Protein AF-A0A0F5JCV0-F1 (afdb_monomer)

pLDDT: mean 75.48, std 16.06, range [37.34, 96.38]

Radius of gyration: 26.77 Å; Cα contacts (8 Å, |Δi|>4): 75; chains: 1; bounding box: 51×72×55 Å

Sequence (148 aa):
MKELRLDRETLLQYIYDYGIDRTSKILQIKLEDIEAIINPSPETYSEHKFNYPALETSAVVAKVIANNYERLRAKYVGNTTYLELSQTDEDIFHNTLLKVISEGIEDSILDHIEYRIKMLRYQTKMDHKQLKKLFTNAIPTETCQTEE

Nearest PDB structures (foldseek):
  7nsj-assembly1_Ak  TM=2.244E-01  e=1.989E+00  Sus scrofa

Solvent-accessible surface area (backbone atoms only — not comparable to full-atom values): 9127 Å² total; per-residue (Å²): 133,86,82,78,83,71,53,71,68,60,53,50,51,42,33,72,76,56,33,65,76,49,34,26,65,75,70,71,45,58,67,69,64,52,45,48,68,77,57,55,54,83,86,64,57,71,71,81,80,73,76,67,77,80,66,84,62,38,64,65,47,50,48,56,47,64,80,38,40,70,64,51,44,69,72,57,44,54,101,52,64,48,78,90,72,83,50,40,32,57,55,56,49,52,56,48,53,55,48,52,37,73,64,54,57,73,75,61,51,68,58,53,53,52,52,50,54,52,51,51,55,51,49,55,55,50,54,50,55,50,51,52,52,51,58,67,66,66,56,68,80,78,81,77,82,87,89,132

Structure (mmCIF, N/CA/C/O backbone):
data_AF-A0A0F5JCV0-F1
#
_entry.id   AF-A0A0F5JCV0-F1
#
loop_
_atom_site.group_PDB
_atom_site.id
_atom_site.type_symbol
_atom_site.label_atom_id
_atom_site.label_alt_id
_atom_site.label_comp_id
_atom_site.label_asym_id
_atom_site.label_entity_id
_atom_site.label_seq_id
_atom_site.pdbx_PDB_ins_code
_atom_site.Cartn_x
_atom_site.Cartn_y
_atom_site.Cartn_z
_atom_site.occupancy
_atom_site.B_iso_or_equiv
_atom_site.auth_seq_id
_atom_site.auth_comp_id
_atom_site.auth_asym_id
_atom_site.auth_atom_id
_atom_site.pdbx_PDB_model_num
ATOM 1 N N . MET A 1 1 ? 24.124 -44.072 -21.068 1.00 39.09 1 MET A N 1
ATOM 2 C CA . MET A 1 1 ? 24.356 -42.675 -21.495 1.00 39.09 1 MET A CA 1
ATOM 3 C C . MET A 1 1 ? 23.751 -41.777 -20.430 1.00 39.09 1 MET A C 1
ATOM 5 O O . MET A 1 1 ? 22.696 -42.131 -19.926 1.00 39.09 1 MET A O 1
ATOM 9 N N . LYS A 1 2 ? 24.446 -40.719 -19.994 1.00 42.06 2 LYS A N 1
ATOM 10 C CA . LYS A 1 2 ? 23.930 -39.800 -18.966 1.00 42.06 2 LYS A CA 1
ATOM 11 C C . LYS A 1 2 ? 22.840 -38.934 -19.595 1.00 42.06 2 LYS A C 1
ATOM 13 O O . LYS A 1 2 ? 23.125 -38.251 -20.571 1.00 42.06 2 LYS A O 1
ATOM 18 N N . GLU A 1 3 ? 21.633 -38.966 -19.042 1.00 51.69 3 GLU A N 1
ATOM 19 C CA . GLU A 1 3 ? 20.596 -37.979 -19.344 1.00 51.69 3 GLU A CA 1
ATOM 20 C C . GLU A 1 3 ? 21.133 -36.602 -18.935 1.00 51.69 3 GLU A C 1
ATOM 22 O O . GLU A 1 3 ? 21.327 -36.325 -17.748 1.00 51.69 3 GLU A O 1
ATOM 27 N N . LEU A 1 4 ? 21.454 -35.755 -19.915 1.00 56.19 4 LEU A N 1
ATOM 28 C CA . LEU A 1 4 ? 21.711 -34.346 -19.651 1.00 56.19 4 LEU A CA 1
ATOM 29 C C . LEU A 1 4 ? 20.369 -33.734 -19.247 1.00 56.19 4 LEU A C 1
ATOM 31 O O . LEU A 1 4 ? 19.544 -33.408 -20.096 1.00 56.19 4 LEU A O 1
ATOM 35 N N . ARG A 1 5 ? 20.134 -33.598 -17.940 1.00 57.19 5 ARG A N 1
ATOM 36 C CA . ARG A 1 5 ? 19.079 -32.719 -17.432 1.00 57.19 5 ARG A CA 1
ATOM 37 C C . ARG A 1 5 ? 19.512 -31.284 -17.717 1.00 57.19 5 ARG A C 1
ATOM 39 O O . ARG A 1 5 ? 20.202 -30.677 -16.903 1.00 57.19 5 ARG A O 1
ATOM 46 N N . LEU A 1 6 ? 19.201 -30.798 -18.917 1.00 66.12 6 LEU A N 1
ATOM 47 C CA . LEU A 1 6 ? 19.382 -29.396 -19.264 1.00 66.12 6 LEU A CA 1
ATOM 48 C C . LEU A 1 6 ? 18.397 -28.563 -18.446 1.00 66.12 6 LEU A C 1
ATOM 50 O O . LEU A 1 6 ? 17.233 -28.937 -18.306 1.00 66.12 6 LEU A O 1
ATOM 54 N N . ASP A 1 7 ? 18.869 -27.437 -17.926 1.00 74.75 7 ASP A N 1
ATOM 55 C CA . ASP A 1 7 ? 17.992 -26.478 -17.273 1.00 74.75 7 ASP A CA 1
ATOM 56 C C . ASP A 1 7 ? 17.047 -25.823 -18.296 1.00 74.75 7 ASP A C 1
ATOM 58 O O . ASP A 1 7 ? 17.398 -25.657 -19.472 1.00 74.75 7 ASP A O 1
ATOM 62 N N . ARG A 1 8 ? 15.842 -25.447 -17.851 1.00 76.44 8 ARG A N 1
ATOM 63 C CA . ARG A 1 8 ? 14.777 -24.910 -18.713 1.00 76.44 8 ARG A CA 1
ATOM 64 C C . ARG A 1 8 ? 15.246 -23.672 -19.472 1.00 76.44 8 ARG A C 1
ATOM 66 O O . ARG A 1 8 ? 14.974 -23.545 -20.663 1.00 76.44 8 ARG A O 1
ATOM 73 N N . GLU A 1 9 ? 15.969 -22.784 -18.798 1.00 81.12 9 GLU A N 1
ATOM 74 C CA . GLU A 1 9 ? 16.502 -21.556 -19.394 1.00 81.12 9 GLU A CA 1
ATOM 75 C C . GLU A 1 9 ? 17.507 -21.855 -20.507 1.00 81.12 9 GLU A C 1
ATOM 77 O O . GLU A 1 9 ? 17.452 -21.258 -21.581 1.00 81.12 9 GLU A O 1
ATOM 82 N N . THR A 1 10 ? 18.372 -22.848 -20.289 1.00 81.94 10 THR A N 1
ATOM 83 C CA . THR A 1 10 ? 19.360 -23.255 -21.292 1.00 81.94 10 THR A CA 1
ATOM 84 C C . THR A 1 10 ? 18.658 -23.815 -22.526 1.00 81.94 10 THR A C 1
ATOM 86 O O . THR A 1 10 ? 18.996 -23.443 -23.645 1.00 81.94 10 THR A O 1
ATOM 89 N N . LEU A 1 11 ? 17.643 -24.664 -22.346 1.00 82.75 11 LEU A N 1
ATOM 90 C CA . LEU A 1 11 ? 16.895 -25.231 -23.468 1.00 82.75 11 LEU A CA 1
ATOM 91 C C . LEU A 1 11 ? 16.186 -24.144 -24.292 1.00 82.75 11 LEU A C 1
ATOM 93 O O . LEU A 1 11 ? 16.246 -24.175 -25.521 1.00 82.75 11 LEU A O 1
ATOM 97 N N . LEU A 1 12 ? 15.564 -23.166 -23.627 1.00 83.44 12 LEU A N 1
ATOM 98 C CA . LEU A 1 12 ? 14.910 -22.034 -24.290 1.00 83.44 12 LEU A CA 1
ATOM 99 C C . LEU A 1 12 ? 15.897 -21.188 -25.100 1.00 83.44 12 LEU A C 1
ATOM 101 O O . LEU A 1 12 ? 15.570 -20.791 -26.217 1.00 83.44 12 LEU A O 1
ATOM 105 N N . GLN A 1 13 ? 17.112 -20.979 -24.589 1.00 83.81 13 GLN A N 1
ATOM 106 C CA . GLN A 1 13 ? 18.159 -20.264 -25.319 1.00 83.81 13 GLN A CA 1
ATOM 107 C C . GLN A 1 13 ? 18.544 -20.993 -26.615 1.00 83.81 13 GLN A C 1
ATOM 109 O O . GLN A 1 13 ? 18.581 -20.384 -27.681 1.00 83.81 13 GLN A O 1
ATOM 114 N N . TYR A 1 14 ? 18.737 -22.315 -26.566 1.00 84.94 14 TYR A N 1
ATOM 115 C CA . TYR A 1 14 ? 19.016 -23.097 -27.777 1.00 84.94 14 TYR A CA 1
ATOM 116 C C . TYR A 1 14 ? 17.855 -23.053 -28.780 1.00 84.94 14 TYR A C 1
ATOM 118 O O . TYR A 1 14 ? 18.087 -22.962 -29.984 1.00 84.94 14 TYR A O 1
ATOM 126 N N . ILE A 1 15 ? 16.604 -23.114 -28.313 1.00 84.94 15 ILE A N 1
ATOM 127 C CA . ILE A 1 15 ? 15.424 -22.981 -29.183 1.00 84.94 15 ILE A CA 1
ATOM 128 C C . ILE A 1 15 ? 15.414 -21.614 -29.871 1.00 84.94 15 ILE A C 1
ATOM 130 O O . ILE A 1 15 ? 15.145 -21.554 -31.069 1.00 84.94 15 ILE A O 1
ATOM 134 N N . TYR A 1 16 ? 15.743 -20.544 -29.147 1.00 85.69 16 TYR A N 1
ATOM 135 C CA . TYR A 1 16 ? 15.833 -19.199 -29.709 1.00 85.69 16 TYR A CA 1
ATOM 136 C C . TYR A 1 16 ? 16.937 -19.087 -30.772 1.00 85.69 16 TYR A C 1
ATOM 138 O 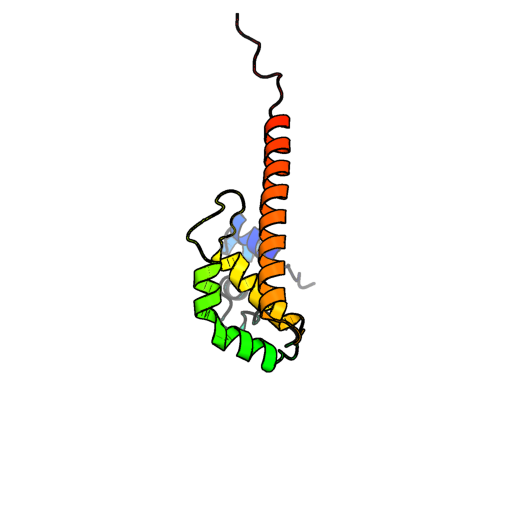O . TYR A 1 16 ? 16.694 -18.567 -31.859 1.00 85.69 16 TYR A O 1
ATOM 146 N N . ASP A 1 17 ? 18.124 -19.632 -30.494 1.00 88.31 17 ASP A N 1
ATOM 147 C CA . ASP A 1 17 ? 19.297 -19.486 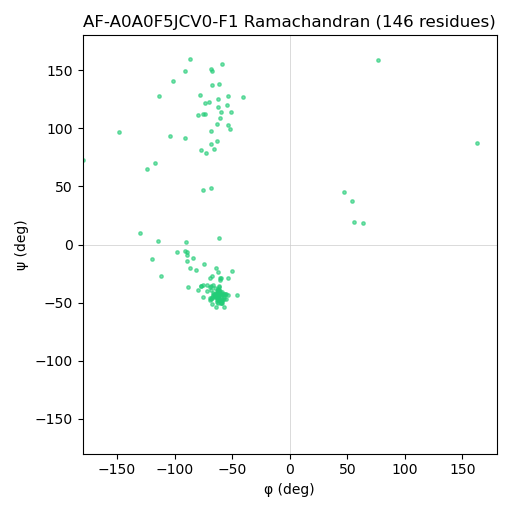-31.363 1.00 88.31 17 ASP A CA 1
ATOM 148 C C . ASP A 1 17 ? 19.254 -20.388 -32.610 1.00 88.31 17 ASP A C 1
ATOM 150 O O . ASP A 1 17 ? 19.725 -20.003 -33.683 1.00 88.31 17 ASP A O 1
ATOM 154 N N . TYR A 1 18 ? 18.703 -21.602 -32.492 1.00 86.56 18 TYR A N 1
ATOM 155 C CA . TYR A 1 18 ? 18.786 -22.628 -33.541 1.00 86.56 18 TYR A CA 1
ATOM 156 C C . TYR A 1 18 ? 17.430 -23.093 -34.084 1.00 86.56 18 TYR A C 1
ATOM 158 O O . TYR A 1 18 ? 17.391 -23.755 -35.127 1.00 86.56 18 TYR A O 1
ATOM 166 N N . GLY A 1 19 ? 16.325 -22.752 -33.421 1.00 84.56 19 GLY A N 1
ATOM 167 C CA . GLY A 1 19 ? 14.994 -23.272 -33.725 1.00 84.56 19 GLY A CA 1
ATOM 168 C C . GLY A 1 19 ? 14.773 -24.705 -33.223 1.00 84.56 19 GLY A C 1
ATOM 169 O O . GLY A 1 19 ? 15.712 -25.472 -32.998 1.00 84.56 19 GLY A O 1
ATOM 170 N N . ILE A 1 20 ? 13.502 -25.088 -33.071 1.00 83.38 20 ILE A N 1
ATOM 171 C CA . ILE A 1 20 ? 13.062 -26.355 -32.453 1.00 83.38 20 ILE A CA 1
ATOM 172 C C . ILE A 1 20 ? 13.690 -27.583 -33.138 1.00 83.38 20 ILE A C 1
ATOM 174 O O . ILE A 1 20 ? 14.266 -28.444 -32.470 1.00 83.38 20 ILE A O 1
ATOM 178 N N . ASP A 1 21 ? 13.665 -27.629 -34.473 1.00 83.56 21 ASP A N 1
ATOM 179 C CA . ASP A 1 21 ? 14.135 -28.783 -35.253 1.00 83.56 21 ASP A CA 1
ATOM 180 C C . ASP A 1 21 ? 15.638 -29.045 -35.112 1.00 83.56 21 ASP A C 1
ATOM 182 O O . ASP A 1 21 ? 16.091 -30.195 -35.110 1.00 83.56 21 ASP A O 1
ATOM 186 N N . ARG A 1 22 ? 16.444 -27.979 -35.030 1.00 83.56 22 ARG A N 1
ATOM 187 C CA . ARG A 1 22 ? 17.897 -28.109 -34.862 1.00 83.56 22 ARG A CA 1
ATOM 188 C C . ARG A 1 22 ? 18.245 -28.392 -33.413 1.00 83.56 22 ARG A C 1
ATOM 190 O O . ARG A 1 22 ? 19.100 -29.236 -33.169 1.00 83.56 22 ARG A O 1
ATOM 197 N N . THR A 1 23 ? 17.555 -27.764 -32.470 1.00 83.56 23 THR A N 1
ATOM 198 C CA . THR A 1 23 ? 17.757 -27.995 -31.038 1.00 83.56 23 THR A CA 1
ATOM 199 C C . THR A 1 23 ? 17.439 -29.435 -30.643 1.00 83.56 23 THR A C 1
ATOM 201 O O . THR A 1 23 ? 18.235 -30.052 -29.937 1.00 83.56 23 THR A O 1
ATOM 204 N N . SER A 1 24 ? 16.372 -30.024 -31.192 1.00 82.56 24 SER A N 1
ATOM 205 C CA . SER A 1 24 ? 16.058 -31.452 -31.031 1.00 82.56 24 SER A CA 1
ATOM 206 C C . SER A 1 24 ? 17.208 -32.357 -31.494 1.00 82.56 24 SER A C 1
ATOM 208 O O . SER A 1 24 ? 17.589 -33.290 -30.788 1.00 82.56 24 SER A O 1
ATOM 210 N N . LYS A 1 25 ? 17.835 -32.045 -32.637 1.00 84.06 25 LYS A N 1
ATOM 211 C CA . LYS A 1 25 ? 18.973 -32.813 -33.174 1.00 84.06 25 LYS A CA 1
ATOM 212 C C . LYS A 1 25 ? 20.263 -32.615 -32.376 1.00 84.06 25 LYS A C 1
ATOM 214 O O . LYS A 1 25 ? 20.997 -33.578 -32.176 1.00 84.06 25 LYS A O 1
ATOM 219 N N . ILE A 1 26 ? 20.543 -31.385 -31.940 1.00 84.56 26 ILE A N 1
ATOM 220 C CA . ILE A 1 26 ? 21.754 -31.027 -31.184 1.00 84.56 26 ILE A CA 1
ATOM 221 C C . ILE A 1 26 ? 21.720 -31.658 -29.791 1.00 84.56 26 ILE A C 1
ATOM 223 O O . ILE A 1 26 ? 22.698 -32.265 -29.362 1.00 84.56 26 ILE A O 1
ATOM 227 N N . LEU A 1 27 ? 20.587 -31.532 -29.099 1.00 81.38 27 LEU A N 1
ATOM 228 C CA . LEU A 1 27 ? 20.428 -31.994 -27.722 1.00 81.38 27 LEU A CA 1
ATOM 229 C C . LEU A 1 27 ? 19.910 -33.434 -27.626 1.00 81.38 27 LEU A C 1
ATOM 231 O O . LEU A 1 27 ? 19.858 -33.980 -26.528 1.00 81.38 27 LEU A O 1
ATOM 235 N N . GLN A 1 28 ? 19.559 -34.0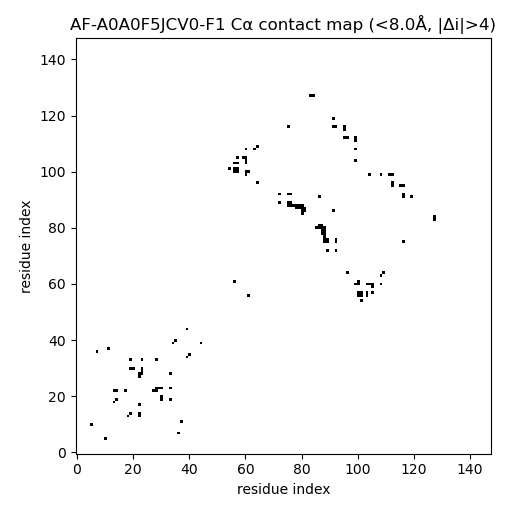55 -28.758 1.00 83.62 28 GLN A N 1
ATOM 236 C CA . GLN A 1 28 ? 18.961 -35.396 -28.835 1.00 83.62 28 GLN A CA 1
ATOM 237 C C . GLN A 1 28 ? 17.697 -35.530 -27.967 1.00 83.62 28 GLN A C 1
ATOM 239 O O . GLN A 1 28 ? 17.450 -36.568 -27.357 1.00 83.62 28 GLN A O 1
ATOM 244 N N . ILE A 1 29 ? 16.898 -34.461 -27.919 1.00 80.44 29 ILE A N 1
ATOM 245 C CA . ILE A 1 29 ? 15.625 -34.387 -27.190 1.00 80.44 29 ILE A CA 1
ATOM 246 C C . ILE A 1 29 ? 14.487 -34.550 -28.198 1.00 80.44 29 ILE A C 1
ATOM 248 O O . ILE A 1 29 ? 14.566 -34.023 -29.313 1.00 80.44 29 ILE A O 1
ATOM 252 N N . LYS A 1 30 ? 13.429 -35.280 -27.835 1.00 82.69 30 LYS A N 1
ATOM 253 C CA . LYS A 1 30 ? 12.262 -35.440 -28.708 1.00 82.69 30 LYS A CA 1
ATOM 254 C C . LYS A 1 30 ? 11.506 -34.126 -28.859 1.00 82.69 30 LYS A C 1
ATOM 256 O O . LYS A 1 30 ? 11.482 -33.300 -27.949 1.00 82.69 30 LYS A O 1
ATOM 261 N N . LEU A 1 31 ? 10.853 -33.952 -30.005 1.00 81.00 31 LEU A N 1
ATOM 262 C CA . LEU A 1 31 ? 10.065 -32.749 -30.264 1.00 81.00 31 LEU A CA 1
ATOM 263 C C . LEU A 1 31 ? 8.917 -32.597 -29.253 1.00 81.00 31 LEU A C 1
ATOM 265 O O . LEU A 1 31 ? 8.631 -31.482 -28.835 1.00 81.00 31 LEU A O 1
ATOM 269 N N . GLU A 1 32 ? 8.313 -33.712 -28.820 1.00 79.69 32 GLU A N 1
ATOM 270 C CA . GLU A 1 32 ? 7.216 -33.699 -27.843 1.00 79.69 32 GLU A CA 1
ATOM 271 C C . GLU A 1 32 ? 7.650 -33.124 -26.485 1.00 79.69 32 GLU A C 1
ATOM 273 O O . GLU A 1 32 ? 6.912 -32.359 -25.868 1.00 79.69 32 GLU A O 1
ATOM 278 N N . ASP A 1 33 ? 8.869 -33.447 -26.047 1.00 78.12 33 ASP A N 1
ATOM 279 C CA . ASP A 1 33 ? 9.415 -32.974 -24.772 1.00 78.12 33 ASP A CA 1
ATOM 280 C C . ASP A 1 33 ? 9.758 -31.477 -24.832 1.00 78.12 33 ASP A C 1
ATOM 282 O O . ASP A 1 33 ? 9.589 -30.756 -23.850 1.00 78.12 33 ASP A O 1
ATOM 286 N N . ILE A 1 34 ? 10.210 -30.989 -25.994 1.00 79.12 34 ILE A N 1
ATOM 287 C CA . ILE A 1 34 ? 10.455 -29.559 -26.228 1.00 79.12 34 ILE A CA 1
ATOM 288 C C . ILE A 1 34 ? 9.131 -28.787 -26.223 1.00 79.12 34 ILE A C 1
ATOM 290 O O . ILE A 1 34 ? 9.020 -27.753 -25.561 1.00 79.12 34 ILE A O 1
ATOM 294 N N . GLU A 1 35 ? 8.120 -29.310 -26.915 1.00 80.25 35 GLU A N 1
ATOM 295 C CA . GLU A 1 35 ? 6.795 -28.696 -27.009 1.00 80.25 35 GLU A CA 1
ATOM 296 C C . GLU A 1 35 ? 6.127 -28.584 -25.633 1.00 80.25 35 GLU A C 1
ATOM 298 O O . GLU A 1 35 ? 5.598 -27.530 -25.291 1.00 80.25 35 GLU A O 1
ATOM 303 N N . ALA A 1 36 ? 6.240 -29.617 -24.791 1.00 77.81 36 ALA A N 1
ATOM 304 C CA . ALA A 1 36 ? 5.722 -29.601 -23.423 1.00 77.81 36 ALA A CA 1
ATOM 305 C C . ALA A 1 36 ? 6.374 -28.527 -22.523 1.00 77.81 36 ALA A C 1
ATOM 307 O O . ALA A 1 36 ? 5.776 -28.098 -21.535 1.00 77.81 36 ALA A O 1
ATOM 308 N N . ILE A 1 37 ? 7.594 -28.083 -22.844 1.00 75.19 37 ILE A N 1
ATOM 309 C CA . ILE A 1 37 ? 8.327 -27.053 -22.088 1.00 75.19 37 ILE A CA 1
ATOM 310 C C . ILE A 1 37 ? 7.998 -25.638 -22.586 1.00 75.19 37 ILE A C 1
ATOM 312 O O . ILE A 1 37 ? 7.943 -24.699 -21.776 1.00 75.19 37 ILE A O 1
ATOM 316 N N . ILE A 1 38 ? 7.798 -25.484 -23.901 1.00 74.94 38 ILE A N 1
ATOM 317 C CA . ILE A 1 38 ? 7.359 -24.231 -24.538 1.00 74.94 38 ILE A CA 1
ATOM 318 C C . ILE A 1 38 ? 5.904 -23.939 -24.157 1.00 74.94 38 ILE A C 1
ATOM 320 O O . ILE A 1 38 ? 5.596 -22.829 -23.724 1.00 74.94 38 ILE A O 1
ATOM 324 N N . ASN A 1 39 ? 5.044 -24.952 -24.265 1.00 76.12 39 ASN A N 1
ATOM 325 C CA . ASN A 1 39 ? 3.608 -24.885 -24.031 1.00 76.12 39 ASN A CA 1
ATOM 326 C C . ASN A 1 39 ? 3.223 -25.789 -22.848 1.00 76.12 39 ASN A C 1
ATOM 328 O O . ASN A 1 39 ? 2.595 -26.834 -23.044 1.00 76.12 39 ASN A O 1
ATOM 332 N N . PRO A 1 40 ? 3.607 -25.424 -21.608 1.00 69.38 40 PRO A N 1
ATOM 333 C CA . PRO A 1 40 ? 3.218 -26.200 -20.443 1.00 69.38 40 PRO A CA 1
ATOM 334 C C . PRO A 1 40 ? 1.693 -26.212 -20.316 1.00 69.38 40 PRO A C 1
ATOM 336 O O . PRO A 1 40 ? 1.026 -25.194 -20.509 1.00 69.38 40 PRO A O 1
ATOM 339 N N . SER A 1 41 ? 1.133 -27.375 -19.987 1.00 66.56 41 SER A N 1
ATOM 340 C CA . SER A 1 41 ? -0.293 -27.495 -19.689 1.00 66.56 41 SER A CA 1
ATOM 341 C C . SER A 1 41 ? -0.698 -26.589 -18.512 1.00 66.56 41 SER A C 1
ATOM 343 O O . SER A 1 41 ? 0.135 -26.302 -17.649 1.00 66.56 41 SER A O 1
ATOM 345 N N . PRO A 1 42 ? -1.975 -26.180 -18.404 1.00 62.78 42 PRO A N 1
ATOM 346 C CA . PRO A 1 42 ? -2.454 -25.362 -17.291 1.00 62.78 42 PRO A CA 1
ATOM 347 C C . PRO A 1 42 ? -2.148 -25.941 -15.901 1.00 62.78 42 PRO A C 1
ATOM 349 O O . PRO A 1 42 ? -1.951 -25.198 -14.946 1.00 62.78 42 PRO A O 1
ATOM 352 N N . GLU A 1 43 ? -2.064 -27.268 -15.806 1.00 60.03 43 GLU A N 1
ATOM 353 C CA . GLU A 1 43 ? -1.770 -28.019 -14.581 1.00 60.03 43 GLU A CA 1
ATOM 354 C C . GLU A 1 43 ? -0.289 -27.938 -14.161 1.00 60.03 43 GLU A C 1
ATOM 356 O O . GLU A 1 43 ? 0.044 -28.224 -13.012 1.00 60.03 43 GLU A O 1
ATOM 361 N N . THR A 1 44 ? 0.607 -27.532 -15.070 1.00 54.56 44 THR A N 1
ATOM 362 C CA . THR A 1 44 ? 2.048 -27.364 -14.817 1.00 54.56 44 THR A CA 1
ATOM 363 C C . THR A 1 44 ? 2.461 -25.927 -14.525 1.00 54.56 44 THR A C 1
ATOM 365 O O . THR A 1 44 ? 3.616 -25.710 -14.144 1.00 54.56 44 THR A O 1
ATOM 368 N N . TYR A 1 45 ? 1.559 -24.942 -14.636 1.00 58.09 45 TYR A N 1
ATOM 369 C CA . TYR A 1 45 ? 1.795 -23.657 -13.983 1.00 58.09 45 TYR A CA 1
ATOM 370 C C . TYR A 1 45 ? 1.828 -23.930 -12.487 1.00 58.09 45 TYR A C 1
ATOM 372 O O . TYR A 1 45 ? 0.797 -24.165 -11.863 1.00 58.09 45 TYR A O 1
ATOM 380 N N . SER A 1 46 ? 3.026 -23.940 -11.904 1.00 55.09 46 SER A N 1
ATOM 381 C CA . SER A 1 46 ? 3.150 -23.892 -10.458 1.00 55.09 46 SER A CA 1
ATOM 382 C C . SER A 1 46 ? 2.304 -22.716 -9.990 1.00 55.09 46 SER A C 1
ATOM 384 O O . SER A 1 46 ? 2.620 -21.573 -10.336 1.00 55.09 46 SER A O 1
ATOM 386 N N . GLU A 1 47 ? 1.231 -22.996 -9.247 1.00 54.81 47 GLU A N 1
ATOM 387 C CA . GLU A 1 47 ? 0.534 -21.986 -8.462 1.00 54.81 47 GLU A CA 1
ATOM 388 C C . GLU A 1 47 ? 1.618 -21.115 -7.835 1.00 54.81 47 GLU A C 1
ATOM 390 O O . GLU A 1 47 ? 2.578 -21.656 -7.272 1.00 54.81 47 GLU A O 1
ATOM 395 N N . HIS A 1 48 ? 1.549 -19.795 -8.015 1.00 46.25 48 HIS A N 1
ATOM 396 C CA . HIS A 1 48 ? 2.487 -18.887 -7.370 1.00 46.25 48 HIS A CA 1
ATOM 397 C C . HIS A 1 48 ? 2.493 -19.219 -5.871 1.00 46.25 48 HIS A C 1
ATOM 399 O O . HIS A 1 48 ? 1.602 -18.805 -5.136 1.00 46.25 48 HIS A O 1
ATOM 405 N N . LYS A 1 49 ? 3.495 -19.981 -5.408 1.00 50.56 49 LYS A N 1
ATOM 406 C CA . LYS A 1 49 ? 3.680 -20.376 -4.006 1.00 50.56 49 LYS A CA 1
ATOM 407 C C . LYS A 1 49 ? 4.210 -19.199 -3.193 1.00 50.56 49 LYS A C 1
ATOM 409 O O . LYS A 1 49 ? 5.141 -19.338 -2.405 1.00 50.56 49 LYS A O 1
ATOM 414 N N . PHE A 1 50 ? 3.613 -18.025 -3.353 1.00 46.22 50 PHE A N 1
ATOM 415 C CA . PHE A 1 50 ? 3.651 -17.048 -2.287 1.00 46.22 50 PHE A CA 1
ATOM 416 C C . PHE A 1 50 ? 2.627 -17.498 -1.247 1.00 46.22 50 PHE A C 1
ATOM 418 O O . PHE A 1 50 ? 1.499 -17.017 -1.196 1.00 46.22 50 PHE A O 1
ATOM 425 N N . ASN A 1 51 ? 3.043 -18.455 -0.411 1.00 47.50 51 ASN A N 1
ATOM 426 C CA . ASN A 1 51 ? 2.430 -18.655 0.894 1.00 47.50 51 ASN A CA 1
ATOM 427 C C . ASN A 1 51 ? 2.743 -17.402 1.710 1.00 47.50 51 ASN A C 1
ATOM 429 O O . ASN A 1 51 ? 3.709 -17.367 2.472 1.00 47.50 51 ASN A O 1
ATOM 433 N N . TYR A 1 52 ? 1.955 -16.347 1.518 1.00 47.78 52 TYR A N 1
ATOM 434 C CA . TYR A 1 52 ? 1.886 -15.300 2.516 1.00 47.78 52 TYR A CA 1
ATOM 435 C C . TYR A 1 52 ? 1.338 -15.979 3.771 1.00 47.78 52 TYR A C 1
ATOM 437 O O . TYR A 1 52 ? 0.239 -16.538 3.706 1.00 47.78 52 TYR A O 1
ATOM 445 N N . PRO A 1 53 ? 2.078 -16.013 4.895 1.00 51.88 53 PRO A N 1
ATOM 446 C CA . PRO A 1 53 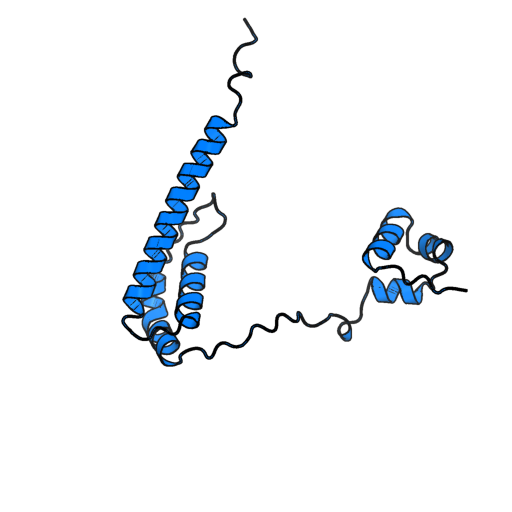? 1.452 -16.388 6.146 1.00 51.88 53 PRO A CA 1
ATOM 447 C C . PRO A 1 53 ? 0.270 -15.438 6.307 1.00 51.88 53 PRO A C 1
ATOM 449 O O . PRO A 1 53 ? 0.448 -14.218 6.272 1.00 51.88 53 PRO A O 1
ATOM 452 N N . ALA A 1 54 ? -0.936 -15.995 6.392 1.00 52.75 54 ALA A N 1
ATOM 453 C CA . ALA A 1 54 ? -2.101 -15.229 6.775 1.00 52.75 54 ALA A CA 1
ATOM 454 C C . ALA A 1 54 ? -1.832 -14.770 8.210 1.00 52.75 54 ALA A C 1
ATOM 456 O O . ALA A 1 54 ? -2.098 -15.502 9.160 1.00 52.75 54 ALA A O 1
ATOM 457 N N . LEU A 1 55 ? -1.195 -13.605 8.365 1.00 62.56 55 LEU A N 1
ATOM 458 C CA . LEU A 1 55 ? -1.182 -12.919 9.644 1.00 62.56 55 LEU A CA 1
ATOM 459 C C . LEU A 1 55 ? -2.646 -12.791 10.044 1.00 62.56 55 LEU A C 1
ATOM 461 O O . LEU A 1 55 ? -3.457 -12.344 9.229 1.00 62.56 55 LEU A O 1
ATOM 465 N N . GLU A 1 56 ? -2.980 -13.220 11.259 1.00 67.69 56 GLU A N 1
ATOM 466 C CA . GLU A 1 56 ? -4.305 -12.997 11.823 1.00 67.69 56 GLU A CA 1
ATOM 467 C C . GLU A 1 56 ? -4.598 -11.495 11.749 1.00 67.69 56 GLU A C 1
ATOM 469 O O . GLU A 1 56 ? -4.048 -10.682 12.490 1.00 67.69 56 GLU A O 1
ATOM 474 N N . THR A 1 57 ? -5.414 -11.103 10.775 1.00 70.31 57 THR A N 1
ATOM 475 C CA . THR A 1 57 ? -5.814 -9.714 10.592 1.00 70.31 57 THR A CA 1
ATOM 476 C C . THR A 1 57 ? -6.745 -9.340 11.733 1.00 70.31 57 THR A C 1
ATOM 478 O O . THR A 1 57 ? -7.792 -9.975 11.884 1.00 70.31 57 THR A O 1
ATOM 481 N N . SER A 1 58 ? -6.411 -8.301 12.509 1.00 80.75 58 SER A N 1
ATOM 482 C CA . SER A 1 58 ? -7.317 -7.814 13.555 1.00 80.75 58 SER A CA 1
ATOM 483 C C . SER A 1 58 ? -8.641 -7.381 12.921 1.00 80.75 58 SER A C 1
ATOM 485 O O . SER A 1 58 ? -8.716 -6.415 12.151 1.00 80.75 58 SER A O 1
ATOM 487 N N . ALA A 1 59 ? -9.708 -8.108 13.260 1.00 84.88 59 ALA A N 1
ATOM 488 C CA . ALA A 1 59 ? -11.059 -7.812 12.800 1.00 84.88 59 ALA A CA 1
ATOM 489 C C . ALA A 1 59 ? -11.524 -6.420 13.264 1.00 84.88 59 ALA A C 1
ATOM 491 O O . ALA A 1 59 ? -12.317 -5.771 12.579 1.00 84.88 59 ALA A O 1
ATOM 492 N N . VAL A 1 60 ? -11.008 -5.940 14.4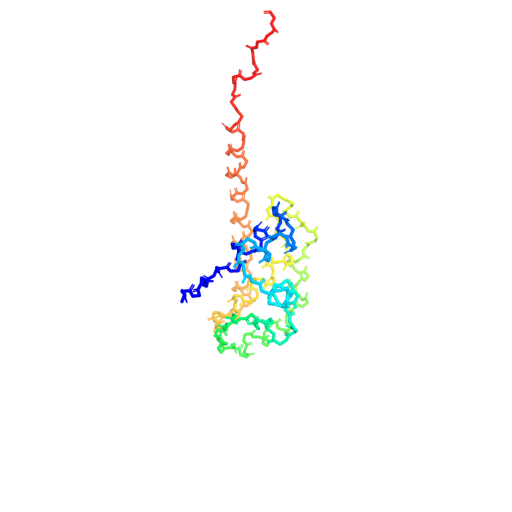01 1.00 89.69 60 VAL A N 1
ATOM 493 C CA . VAL A 1 60 ? -11.292 -4.605 14.940 1.00 89.69 60 VAL A CA 1
ATOM 494 C C . VAL A 1 60 ? -10.696 -3.536 14.029 1.00 89.69 60 VAL A C 1
ATOM 496 O O . VAL A 1 60 ? -11.421 -2.647 13.574 1.00 89.69 60 VAL A O 1
ATOM 499 N N . VAL A 1 61 ? -9.410 -3.664 13.687 1.00 88.12 61 VAL A N 1
ATOM 500 C CA . VAL A 1 61 ? -8.710 -2.725 12.797 1.00 88.12 61 VAL A CA 1
ATOM 501 C C . VAL A 1 61 ? -9.376 -2.682 11.422 1.00 88.12 61 VAL A C 1
ATOM 503 O O . VAL A 1 61 ? -9.708 -1.602 10.925 1.00 88.12 61 VAL A O 1
ATOM 506 N N . ALA A 1 62 ? -9.658 -3.851 10.840 1.00 88.38 62 ALA A N 1
ATOM 507 C CA . ALA A 1 62 ? -10.334 -3.955 9.549 1.00 88.38 62 ALA A CA 1
ATOM 508 C C . ALA A 1 62 ? -11.720 -3.285 9.565 1.00 88.38 62 ALA A C 1
ATOM 510 O O . ALA A 1 62 ? -12.063 -2.545 8.642 1.00 88.38 62 ALA A O 1
ATOM 511 N N . LYS A 1 63 ? -12.501 -3.474 10.639 1.00 92.12 63 LYS A N 1
ATOM 512 C CA . LYS A 1 63 ? -13.827 -2.860 10.795 1.00 92.12 63 LYS A CA 1
ATOM 513 C C . LYS A 1 63 ? -13.756 -1.337 10.911 1.00 92.12 63 LYS A C 1
ATOM 515 O O . LYS A 1 63 ? -14.564 -0.643 10.294 1.00 92.12 63 LYS A O 1
ATOM 520 N N . VAL A 1 64 ? -12.800 -0.800 11.671 1.00 93.44 64 VAL A N 1
ATOM 521 C CA . VAL A 1 64 ? -12.611 0.657 11.795 1.00 93.44 64 VAL A CA 1
ATOM 522 C C . VAL A 1 64 ? -12.230 1.270 10.450 1.00 93.44 64 VAL A C 1
ATOM 524 O O . VAL A 1 64 ? -12.797 2.300 10.078 1.00 93.44 64 VAL A O 1
ATOM 527 N N . ILE A 1 65 ? -11.331 0.626 9.701 1.00 92.25 65 ILE A N 1
ATOM 528 C CA . ILE A 1 65 ? -10.941 1.068 8.357 1.00 92.25 65 ILE A CA 1
ATOM 529 C C . ILE A 1 65 ? -12.141 1.033 7.412 1.00 92.25 65 ILE A C 1
ATOM 531 O O . ILE A 1 65 ? -12.431 2.048 6.786 1.00 92.25 65 ILE A O 1
ATOM 535 N N . ALA A 1 66 ? -12.875 -0.081 7.354 1.00 93.62 66 ALA A N 1
ATOM 536 C CA . ALA A 1 66 ? -14.040 -0.231 6.482 1.00 93.62 66 ALA A CA 1
ATOM 537 C C . ALA A 1 66 ? -15.101 0.851 6.745 1.00 93.62 66 ALA A C 1
ATOM 539 O O . ALA A 1 66 ? -15.558 1.512 5.815 1.00 93.62 66 ALA A O 1
ATOM 540 N N . ASN A 1 67 ? -15.414 1.119 8.016 1.00 96.38 67 ASN A N 1
ATOM 541 C CA . ASN A 1 67 ? -16.378 2.154 8.408 1.00 96.38 67 ASN A CA 1
ATOM 542 C C . ASN A 1 67 ? -15.942 3.582 8.039 1.00 96.38 67 ASN A C 1
ATOM 544 O O . ASN A 1 67 ? -16.769 4.490 8.004 1.00 96.38 67 ASN A O 1
ATOM 548 N N . ASN A 1 68 ? -14.646 3.805 7.806 1.00 95.38 68 ASN A N 1
ATOM 549 C CA . ASN A 1 68 ? -14.075 5.118 7.512 1.00 95.38 68 ASN A CA 1
ATOM 550 C C . ASN A 1 68 ? -13.500 5.223 6.095 1.00 95.38 68 ASN A C 1
ATOM 552 O O . ASN A 1 68 ? -12.938 6.268 5.765 1.00 95.38 68 ASN A O 1
ATOM 556 N N . TYR A 1 69 ? -13.625 4.179 5.272 1.00 94.75 69 TYR A N 1
ATOM 557 C CA . TYR A 1 69 ? -12.871 4.041 4.029 1.00 94.75 69 TYR A CA 1
ATOM 558 C C . TYR A 1 69 ? -13.090 5.222 3.085 1.00 94.75 69 TYR A C 1
ATOM 560 O O . TYR A 1 69 ? -12.128 5.896 2.733 1.00 94.75 69 TYR A O 1
ATOM 568 N N . GLU A 1 70 ? -14.345 5.550 2.768 1.00 93.75 70 GLU A N 1
ATOM 569 C CA . GLU A 1 70 ? -14.671 6.659 1.859 1.00 93.75 70 GLU A CA 1
ATOM 570 C C . GLU A 1 70 ? -14.166 8.008 2.378 1.00 93.75 70 GLU A C 1
ATOM 572 O O . GLU A 1 70 ? -13.609 8.808 1.627 1.00 93.75 70 GLU A O 1
ATOM 577 N N . ARG A 1 71 ? -14.281 8.248 3.691 1.00 94.50 71 ARG A N 1
ATOM 578 C CA . ARG A 1 71 ? -13.778 9.474 4.326 1.00 94.50 71 ARG A CA 1
ATOM 579 C C . ARG A 1 71 ? -12.258 9.573 4.222 1.00 94.50 71 ARG A C 1
ATOM 581 O O . ARG A 1 71 ? -11.731 10.644 3.931 1.00 94.50 71 ARG A O 1
ATOM 588 N N . LEU A 1 72 ? -11.552 8.477 4.494 1.00 92.69 72 LEU A N 1
ATOM 589 C CA . LEU A 1 72 ? -10.095 8.421 4.417 1.00 92.69 72 LEU A CA 1
ATOM 590 C C . LEU A 1 72 ? -9.625 8.557 2.966 1.00 92.69 72 LEU A C 1
ATOM 592 O O . LEU A 1 72 ? -8.737 9.360 2.686 1.00 92.69 72 LEU A O 1
ATOM 596 N N . ARG A 1 73 ? -10.269 7.846 2.039 1.00 92.38 73 ARG A N 1
ATOM 597 C CA . ARG A 1 73 ? -9.974 7.906 0.610 1.00 92.38 73 ARG A CA 1
ATOM 598 C C . ARG A 1 73 ? -10.148 9.323 0.077 1.00 92.38 73 ARG A C 1
ATOM 600 O O . ARG A 1 73 ? -9.210 9.862 -0.492 1.00 92.38 73 ARG A O 1
ATOM 607 N N . ALA A 1 74 ? -11.277 9.972 0.357 1.00 90.69 74 ALA A N 1
ATOM 608 C CA . ALA A 1 74 ? -11.518 11.357 -0.052 1.00 90.69 74 ALA A CA 1
ATOM 609 C C . ALA A 1 74 ? -10.502 12.353 0.541 1.00 90.69 74 ALA A C 1
ATOM 611 O O . ALA A 1 74 ? -10.197 13.370 -0.078 1.00 90.69 74 ALA A O 1
ATOM 612 N N . LYS A 1 75 ? -9.970 12.079 1.740 1.00 90.56 75 LYS A N 1
ATOM 613 C CA . LYS A 1 75 ? -8.977 12.937 2.403 1.00 90.56 75 LYS A CA 1
ATOM 614 C C . LYS A 1 75 ? -7.571 12.777 1.819 1.00 90.56 75 LYS A C 1
ATOM 616 O O . LYS A 1 75 ? -6.815 13.748 1.795 1.00 90.56 75 LYS A O 1
ATOM 621 N N . TYR A 1 76 ? -7.191 11.564 1.418 1.00 88.00 76 TYR A N 1
ATOM 622 C CA . TYR A 1 76 ? -5.801 11.245 1.083 1.00 88.00 76 TYR A CA 1
ATOM 623 C C . TYR A 1 76 ? -5.557 10.969 -0.394 1.00 88.00 76 TYR A C 1
ATOM 625 O O . TYR A 1 76 ? -4.458 11.254 -0.859 1.00 88.00 76 TYR A O 1
ATOM 633 N N . VAL A 1 77 ? -6.553 10.505 -1.139 1.00 86.44 77 VAL A N 1
ATOM 634 C CA . VAL A 1 77 ? -6.449 10.295 -2.581 1.00 86.44 77 VAL A CA 1
ATOM 635 C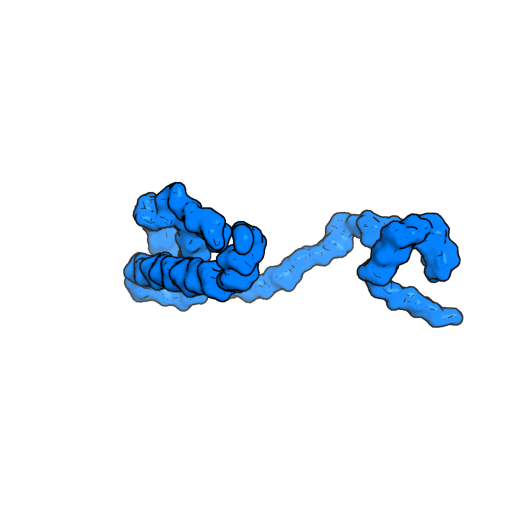 C . VAL A 1 77 ? -6.895 11.567 -3.297 1.00 86.44 77 VAL A C 1
ATOM 637 O O . VAL A 1 77 ? -8.074 11.774 -3.576 1.00 86.44 77 VAL A O 1
ATOM 640 N N . GLY A 1 78 ? -5.933 12.440 -3.585 1.00 72.50 78 GLY A N 1
ATOM 641 C CA . GLY A 1 78 ? -6.068 13.425 -4.654 1.00 72.50 78 GLY A CA 1
ATOM 642 C C . GLY A 1 78 ? -5.513 12.813 -5.935 1.00 72.50 78 GLY A C 1
ATOM 643 O O . GLY A 1 78 ? -4.598 12.002 -5.864 1.00 72.50 78 GLY A O 1
ATOM 644 N N . ASN A 1 79 ? -6.026 13.180 -7.110 1.00 58.81 79 ASN A N 1
ATOM 645 C CA . ASN A 1 79 ? -5.466 12.778 -8.412 1.00 58.81 79 ASN A CA 1
ATOM 646 C C . ASN A 1 79 ? -4.085 13.426 -8.675 1.00 58.81 79 ASN A C 1
ATOM 648 O O . ASN A 1 79 ? -3.847 14.032 -9.717 1.00 58.81 79 ASN A O 1
ATOM 652 N N . THR A 1 80 ? -3.178 13.354 -7.708 1.00 59.25 80 THR A N 1
ATOM 653 C CA . THR A 1 80 ? -1.816 13.858 -7.765 1.00 59.25 80 THR A CA 1
ATOM 654 C C . THR A 1 80 ? -0.887 12.676 -7.966 1.00 59.25 80 THR A C 1
ATOM 656 O O . THR A 1 80 ? -0.450 11.999 -7.041 1.00 59.25 80 THR A O 1
ATOM 659 N N . THR A 1 81 ? -0.585 12.406 -9.228 1.00 54.34 81 THR A N 1
ATOM 660 C CA . THR A 1 81 ? 0.498 11.507 -9.599 1.00 54.34 81 THR A CA 1
ATOM 661 C C . THR A 1 81 ? 1.809 12.238 -9.334 1.00 54.34 81 THR A C 1
ATOM 663 O O . THR A 1 81 ? 2.136 13.203 -10.030 1.00 54.34 81 THR A O 1
ATOM 666 N N . TYR A 1 82 ? 2.597 11.787 -8.355 1.00 56.62 82 TYR A N 1
ATOM 667 C CA . TYR A 1 82 ? 4.016 12.136 -8.319 1.00 56.62 82 TYR A CA 1
ATOM 668 C C . TYR A 1 82 ? 4.700 11.338 -9.438 1.00 56.62 82 TYR A C 1
ATOM 670 O O . TYR A 1 82 ? 5.289 10.284 -9.211 1.00 56.62 82 TYR A O 1
ATOM 678 N N . LEU A 1 83 ? 4.555 11.840 -10.672 1.00 51.50 83 LEU A N 1
ATOM 679 C CA . LEU A 1 83 ? 5.026 11.244 -11.933 1.00 51.50 83 LEU A CA 1
ATOM 680 C C . LEU A 1 83 ? 6.502 10.814 -11.895 1.00 51.50 83 LEU A C 1
ATOM 682 O O . LEU A 1 83 ? 6.908 9.949 -12.660 1.00 51.50 83 LEU A O 1
ATOM 686 N N . GLU A 1 84 ? 7.297 11.396 -11.000 1.00 53.91 84 GLU A N 1
ATOM 687 C CA . GLU A 1 84 ? 8.739 11.176 -10.907 1.00 53.91 84 GLU A CA 1
ATOM 688 C C . GLU A 1 84 ? 9.127 9.917 -10.093 1.00 53.91 84 GLU A C 1
ATOM 690 O O . GLU A 1 84 ? 10.283 9.510 -10.159 1.00 53.91 84 GLU A O 1
ATOM 695 N N . LEU A 1 85 ? 8.203 9.275 -9.354 1.00 58.00 85 LEU A N 1
ATOM 696 C CA . LEU A 1 85 ? 8.491 8.081 -8.524 1.00 58.00 85 LEU A CA 1
ATOM 697 C C . LEU A 1 85 ? 7.531 6.895 -8.747 1.00 58.00 85 LEU A C 1
ATOM 699 O O . LEU A 1 85 ? 7.576 5.920 -8.003 1.00 58.00 85 LEU A O 1
ATOM 703 N N . SER A 1 86 ? 6.683 6.950 -9.779 1.00 64.69 86 SER A N 1
ATOM 704 C CA . SER A 1 86 ? 5.742 5.873 -10.154 1.00 64.69 86 SER A CA 1
ATOM 705 C C . SER A 1 86 ? 4.781 5.406 -9.045 1.00 64.69 86 SER A C 1
ATOM 707 O O . SER A 1 86 ? 4.224 4.318 -9.149 1.00 64.69 86 SER A O 1
ATOM 709 N N . GLN A 1 87 ? 4.563 6.206 -7.997 1.00 70.31 87 GLN A N 1
ATOM 710 C CA . GLN A 1 87 ? 3.566 5.927 -6.960 1.00 70.31 87 GLN A CA 1
ATOM 711 C C . GLN A 1 87 ? 2.457 6.971 -6.999 1.00 70.31 87 GLN A C 1
ATOM 713 O O . GLN A 1 87 ? 2.710 8.181 -6.975 1.00 70.31 87 GLN A O 1
ATOM 718 N N . THR A 1 88 ? 1.219 6.495 -7.056 1.00 82.44 88 THR A N 1
ATOM 719 C CA . THR A 1 88 ? 0.029 7.336 -6.949 1.00 82.44 88 THR A CA 1
ATOM 720 C C . THR A 1 88 ? -0.360 7.540 -5.483 1.00 82.44 88 THR A C 1
ATOM 722 O O . THR A 1 88 ? 0.013 6.759 -4.604 1.00 82.44 88 THR A O 1
ATOM 725 N N . ASP A 1 89 ? -1.140 8.585 -5.196 1.00 83.81 89 ASP A N 1
ATOM 726 C CA . ASP A 1 89 ? -1.730 8.753 -3.862 1.00 83.81 89 ASP A CA 1
ATOM 727 C C . ASP A 1 89 ? -2.644 7.571 -3.477 1.00 83.81 89 ASP A C 1
ATOM 729 O O . ASP A 1 89 ? -2.744 7.248 -2.293 1.00 83.81 89 ASP A O 1
ATOM 733 N N . GLU A 1 90 ? -3.271 6.899 -4.453 1.00 87.94 90 GLU A N 1
ATOM 734 C CA . GLU A 1 90 ? -4.065 5.683 -4.219 1.00 87.94 90 GLU A CA 1
ATOM 735 C C . GLU A 1 90 ? -3.163 4.522 -3.762 1.00 87.94 90 GLU A C 1
ATOM 737 O O . GLU A 1 90 ? -3.476 3.867 -2.768 1.00 87.94 90 GLU A O 1
ATOM 742 N N . ASP A 1 91 ? -1.994 4.336 -4.387 1.00 86.44 91 ASP A N 1
ATOM 743 C CA . ASP A 1 91 ? -1.032 3.301 -3.981 1.00 86.44 91 ASP A CA 1
ATOM 744 C C . ASP A 1 91 ? -0.519 3.543 -2.558 1.00 86.44 91 ASP A C 1
ATOM 746 O O . ASP A 1 91 ? -0.459 2.627 -1.735 1.00 86.44 91 ASP A O 1
ATOM 750 N N . ILE A 1 92 ? -0.158 4.792 -2.240 1.00 87.62 92 ILE A N 1
ATOM 751 C CA . ILE A 1 92 ? 0.291 5.183 -0.895 1.00 87.62 92 ILE A CA 1
ATOM 752 C C . ILE A 1 92 ? -0.818 4.911 0.125 1.00 87.62 92 ILE A C 1
ATOM 754 O O . ILE A 1 92 ? -0.552 4.397 1.219 1.00 87.62 92 ILE A O 1
ATOM 758 N N . PHE A 1 93 ? -2.062 5.234 -0.228 1.00 91.69 93 PHE A N 1
ATOM 759 C CA . PHE A 1 93 ? -3.222 5.023 0.622 1.00 91.69 93 PHE A CA 1
ATOM 760 C C . PHE A 1 93 ? -3.467 3.533 0.896 1.00 91.69 93 PHE A C 1
ATOM 762 O O . PHE A 1 93 ? -3.492 3.129 2.061 1.00 91.69 93 PHE A O 1
ATOM 769 N N . HIS A 1 94 ? -3.576 2.694 -0.137 1.00 90.81 94 HIS A N 1
ATOM 770 C CA . HIS A 1 94 ? -3.844 1.260 0.029 1.00 90.81 94 HIS A CA 1
ATOM 771 C C . HIS A 1 94 ? -2.708 0.531 0.741 1.00 90.81 94 HIS A C 1
ATOM 773 O O . HIS A 1 94 ? -2.969 -0.233 1.672 1.00 90.81 94 HIS A O 1
ATOM 779 N N . ASN A 1 95 ? -1.452 0.821 0.394 1.00 89.62 95 ASN A N 1
ATOM 780 C CA . ASN A 1 95 ? -0.297 0.238 1.081 1.00 89.62 95 ASN A CA 1
ATOM 781 C C . ASN A 1 95 ? -0.264 0.618 2.564 1.00 89.62 95 ASN A C 1
ATOM 783 O O . ASN A 1 95 ? 0.090 -0.203 3.415 1.00 89.62 95 ASN A O 1
ATOM 787 N N . THR A 1 96 ? -0.675 1.846 2.895 1.00 91.38 96 THR A N 1
ATOM 788 C CA . THR A 1 96 ? -0.804 2.269 4.290 1.00 91.38 96 THR A CA 1
ATOM 789 C C . THR A 1 96 ? -1.855 1.439 5.016 1.00 91.38 96 THR A C 1
ATOM 791 O O . THR A 1 96 ? -1.558 0.907 6.085 1.00 91.38 96 THR A O 1
ATOM 794 N N . LEU A 1 97 ? -3.055 1.288 4.446 1.00 92.5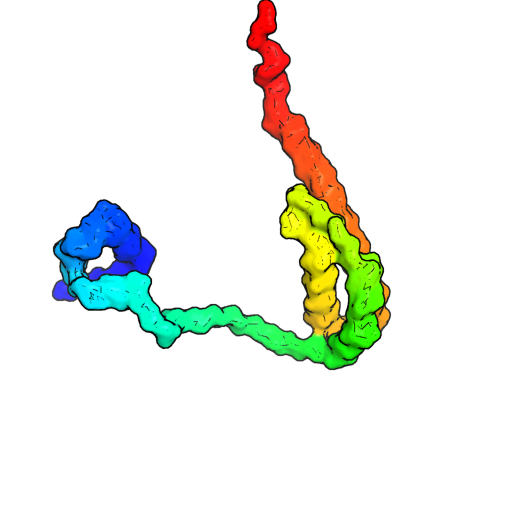6 97 LEU A N 1
ATOM 795 C CA . LEU A 1 97 ? -4.125 0.501 5.065 1.00 92.56 97 LEU A CA 1
ATOM 796 C C . LEU A 1 97 ? -3.701 -0.950 5.293 1.00 92.56 97 LEU A C 1
ATOM 798 O O . LEU A 1 97 ? -3.847 -1.455 6.404 1.00 92.56 97 LEU A O 1
ATOM 802 N N . LEU A 1 98 ? -3.115 -1.588 4.276 1.00 89.81 98 LEU A N 1
ATOM 803 C CA . LEU A 1 98 ? -2.596 -2.952 4.382 1.00 89.81 98 LEU A CA 1
ATOM 804 C C . LEU A 1 98 ? -1.592 -3.074 5.521 1.00 89.81 98 LEU A C 1
ATOM 806 O O . LEU A 1 98 ? -1.651 -4.025 6.302 1.00 89.81 98 LEU A O 1
ATOM 810 N N . LYS A 1 99 ? -0.694 -2.093 5.665 1.00 88.44 99 LYS A N 1
ATOM 811 C CA . LYS A 1 99 ? 0.302 -2.186 6.719 1.00 88.44 99 LYS A CA 1
ATOM 812 C C . LYS A 1 99 ? -0.253 -1.904 8.113 1.00 88.44 99 LYS A C 1
ATOM 814 O O . LYS A 1 99 ? 0.152 -2.589 9.048 1.00 88.44 99 LYS A O 1
ATOM 819 N N . VAL A 1 100 ? -1.211 -0.990 8.258 1.00 89.69 100 VAL A N 1
ATOM 820 C CA . VAL A 1 100 ? -1.926 -0.791 9.532 1.00 89.69 100 VAL A CA 1
ATOM 821 C C . VAL A 1 100 ? -2.683 -2.060 9.940 1.00 89.69 100 VAL A C 1
ATOM 823 O O . VAL A 1 100 ? -2.606 -2.466 11.096 1.00 89.69 100 VAL A O 1
ATOM 826 N N . ILE A 1 101 ? -3.325 -2.745 8.989 1.00 88.25 101 ILE A N 1
ATOM 827 C CA . ILE A 1 101 ? -3.974 -4.042 9.233 1.00 88.25 101 ILE A CA 1
ATOM 828 C C . ILE A 1 101 ? -2.949 -5.095 9.673 1.00 88.25 101 ILE A C 1
ATOM 830 O O . ILE A 1 101 ? -3.209 -5.831 10.621 1.00 88.25 1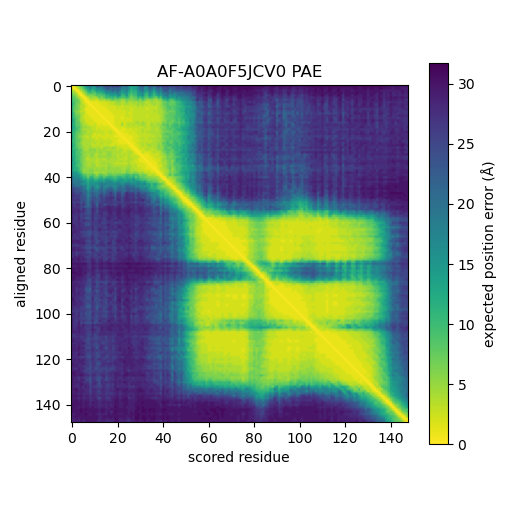01 ILE A O 1
ATOM 834 N N . SER A 1 102 ? -1.777 -5.145 9.028 1.00 84.94 102 SER A N 1
ATOM 835 C CA . SER A 1 102 ? -0.723 -6.114 9.366 1.00 84.94 102 SER A CA 1
ATOM 836 C C . SER A 1 102 ? -0.079 -5.887 10.737 1.00 84.94 102 SER A C 1
ATOM 838 O O . SER A 1 102 ? 0.438 -6.827 11.329 1.00 84.94 102 SER A O 1
ATOM 840 N N . GLU A 1 103 ? -0.070 -4.647 11.232 1.00 85.38 103 GLU A N 1
ATOM 841 C CA . GLU A 1 103 ? 0.527 -4.306 12.529 1.00 85.38 103 GLU A CA 1
ATOM 842 C C . GLU A 1 103 ? -0.411 -4.607 13.698 1.00 85.38 103 GLU A C 1
ATOM 844 O O . GLU A 1 103 ? 0.065 -4.772 14.817 1.00 85.38 103 GLU A O 1
ATOM 849 N N . GLY A 1 104 ? -1.723 -4.687 13.452 1.00 81.38 104 GLY A N 1
ATOM 850 C CA . GLY A 1 104 ? -2.703 -5.083 14.464 1.00 81.38 104 GLY A CA 1
ATOM 851 C C . GLY A 1 104 ? -2.808 -4.130 15.661 1.00 81.38 104 GLY A C 1
ATOM 852 O O . GLY A 1 104 ? -3.320 -4.529 16.701 1.00 81.38 104 GLY A O 1
ATOM 853 N N . ILE A 1 105 ? -2.325 -2.888 15.544 1.00 83.62 105 ILE A N 1
ATOM 854 C CA . ILE A 1 105 ? -2.404 -1.886 16.615 1.00 83.62 105 ILE A CA 1
ATOM 855 C C . ILE A 1 105 ? -3.839 -1.356 16.679 1.00 83.62 105 ILE A C 1
ATOM 857 O O . ILE A 1 105 ? -4.305 -0.693 15.751 1.00 83.62 105 ILE A O 1
ATOM 861 N N . GLU A 1 106 ? -4.543 -1.661 17.767 1.00 84.62 106 GLU A N 1
ATOM 862 C CA . GLU A 1 106 ? -5.963 -1.314 17.929 1.00 84.62 106 GLU A CA 1
ATOM 863 C C . GLU A 1 106 ? -6.180 0.096 18.503 1.00 84.62 106 GLU A C 1
ATOM 865 O O . GLU A 1 106 ? -7.233 0.702 18.287 1.00 84.62 106 GLU A O 1
ATOM 870 N N . ASP A 1 107 ? -5.165 0.657 19.163 1.00 85.38 107 ASP A N 1
ATOM 871 C CA . ASP A 1 107 ? -5.213 2.004 19.729 1.00 85.38 107 ASP A CA 1
ATOM 872 C C . ASP A 1 107 ? -5.023 3.078 18.646 1.00 85.38 107 ASP A C 1
ATOM 874 O O . ASP A 1 107 ? -4.068 3.059 17.872 1.00 85.38 107 ASP A O 1
ATOM 878 N N . SER A 1 108 ? -5.940 4.050 18.602 1.00 89.19 108 SER A N 1
ATOM 879 C CA . SER A 1 108 ? -5.899 5.227 17.713 1.00 89.19 108 SER A CA 1
ATOM 880 C C . SER A 1 108 ? -5.587 4.935 16.233 1.00 89.19 108 SER A C 1
ATOM 882 O O . SER A 1 108 ? -4.837 5.655 15.573 1.00 89.19 108 SER A O 1
ATOM 884 N N . ILE A 1 109 ? -6.232 3.906 15.670 1.00 92.56 109 ILE A N 1
ATOM 885 C CA . ILE A 1 109 ? -6.064 3.442 14.275 1.00 92.56 109 ILE A CA 1
ATOM 886 C C . ILE A 1 109 ? -6.076 4.590 13.250 1.00 92.56 109 ILE A C 1
ATOM 888 O O . ILE A 1 109 ? -5.262 4.620 12.328 1.00 92.56 109 ILE A O 1
ATOM 892 N N . LEU A 1 110 ? -6.992 5.553 13.395 1.00 93.69 110 LEU A N 1
ATOM 893 C CA . LEU A 1 110 ? -7.125 6.673 12.458 1.00 93.69 110 LEU A CA 1
ATOM 894 C C . LEU A 1 110 ? -5.934 7.638 12.515 1.00 93.69 110 LEU A C 1
ATOM 896 O O . LEU A 1 110 ? -5.479 8.102 11.468 1.00 93.69 110 LEU A O 1
ATOM 900 N N . ASP A 1 111 ? -5.412 7.905 13.712 1.00 93.62 111 ASP A N 1
ATOM 901 C CA . ASP A 1 111 ? -4.233 8.753 13.893 1.00 93.62 111 ASP A CA 1
ATOM 902 C C . ASP A 1 111 ? -2.987 8.058 13.350 1.00 93.62 111 ASP A C 1
ATOM 904 O O . ASP A 1 111 ? -2.141 8.698 12.726 1.00 93.62 111 ASP A O 1
ATOM 908 N N . HIS A 1 112 ? -2.905 6.735 13.517 1.00 92.00 112 HIS A N 1
ATOM 909 C CA . HIS A 1 112 ? -1.822 5.921 12.971 1.00 92.00 112 HIS A CA 1
ATOM 910 C C . HIS A 1 112 ? -1.807 5.948 11.438 1.00 92.00 112 HIS A C 1
ATOM 912 O O . HIS A 1 112 ? -0.756 6.159 10.827 1.00 92.00 112 HIS A O 1
ATOM 918 N N . ILE A 1 113 ? -2.980 5.826 10.802 1.00 93.31 113 ILE A N 1
ATOM 919 C CA . ILE A 1 113 ? -3.134 5.990 9.347 1.00 93.31 113 ILE A CA 1
ATOM 920 C C . ILE A 1 113 ? -2.680 7.391 8.921 1.00 93.31 113 ILE A C 1
ATOM 922 O O . ILE A 1 113 ? -1.886 7.530 7.988 1.00 93.31 113 ILE A O 1
ATOM 926 N N . GLU A 1 114 ? -3.138 8.438 9.612 1.00 93.00 114 GLU A N 1
ATOM 927 C CA . GLU A 1 114 ? -2.778 9.818 9.280 1.00 93.00 114 GLU A CA 1
ATOM 928 C C . GLU A 1 114 ? -1.274 10.080 9.408 1.00 93.00 114 GLU A C 1
ATOM 930 O O . GLU A 1 114 ? -0.661 10.661 8.504 1.00 93.00 114 GLU A O 1
ATOM 935 N N . TYR A 1 115 ? -0.678 9.654 10.519 1.00 92.88 115 TYR A N 1
ATOM 936 C CA . TYR A 1 115 ? 0.747 9.792 10.784 1.00 92.88 115 TYR A CA 1
ATOM 937 C C . TYR A 1 115 ? 1.575 9.126 9.686 1.00 92.88 115 TYR A C 1
ATOM 939 O O . TYR A 1 115 ? 2.493 9.734 9.129 1.00 92.88 115 TYR A O 1
ATOM 947 N N . ARG A 1 116 ? 1.209 7.900 9.313 1.00 90.75 116 ARG A N 1
ATOM 948 C CA . ARG A 1 116 ? 1.950 7.114 8.332 1.00 90.75 116 ARG A CA 1
ATOM 949 C C . ARG A 1 116 ? 1.894 7.707 6.932 1.00 90.75 116 ARG A C 1
ATOM 951 O O . ARG A 1 116 ? 2.931 7.800 6.278 1.00 90.75 116 ARG A O 1
ATOM 958 N N . ILE A 1 117 ? 0.728 8.194 6.506 1.00 90.75 117 ILE A N 1
ATOM 959 C CA . ILE A 1 117 ? 0.587 8.898 5.224 1.00 90.75 117 ILE A CA 1
ATOM 960 C C . ILE A 1 117 ? 1.446 10.168 5.211 1.00 90.75 117 ILE A C 1
ATOM 962 O O . ILE A 1 117 ? 2.132 10.438 4.223 1.00 90.75 117 ILE A O 1
ATOM 966 N N . LYS A 1 118 ? 1.461 10.945 6.304 1.00 89.44 118 LYS A N 1
ATOM 967 C CA . LYS A 1 118 ? 2.314 12.142 6.413 1.00 89.44 118 LYS A CA 1
ATOM 968 C C . LYS A 1 118 ? 3.799 11.795 6.323 1.00 89.44 118 LYS A C 1
ATOM 970 O O . LYS A 1 118 ? 4.527 12.472 5.600 1.00 89.44 118 LYS A O 1
ATOM 975 N N . MET A 1 119 ? 4.229 10.746 7.021 1.00 89.44 119 MET A N 1
ATOM 976 C CA . MET A 1 119 ? 5.615 10.277 6.997 1.00 89.44 119 MET A CA 1
ATOM 977 C C . MET A 1 119 ? 6.039 9.818 5.602 1.00 89.44 119 MET A C 1
ATOM 979 O O . MET A 1 119 ? 7.085 10.250 5.124 1.00 89.44 119 MET A O 1
ATOM 983 N N . LEU A 1 120 ? 5.214 9.015 4.922 1.00 87.31 120 LEU A N 1
ATOM 984 C CA . LEU A 1 120 ? 5.487 8.567 3.554 1.00 87.31 120 LEU A CA 1
ATOM 985 C C . LEU A 1 120 ? 5.612 9.756 2.602 1.00 87.31 120 LEU A C 1
ATOM 987 O O . LEU A 1 120 ? 6.628 9.894 1.934 1.00 87.31 120 LEU A O 1
ATOM 991 N N . ARG A 1 121 ? 4.650 10.685 2.621 1.00 84.50 121 ARG A N 1
ATOM 992 C CA . ARG A 1 121 ? 4.699 11.898 1.786 1.00 84.50 121 ARG A CA 1
ATOM 993 C C . ARG A 1 121 ? 5.938 12.747 2.046 1.00 84.50 121 ARG A C 1
ATOM 995 O O . ARG A 1 121 ? 6.528 13.292 1.112 1.00 84.50 121 ARG A O 1
ATOM 1002 N N . TYR A 1 122 ? 6.325 12.886 3.311 1.00 85.19 122 TYR A N 1
ATOM 1003 C CA . TYR A 1 122 ? 7.542 13.598 3.676 1.00 85.19 122 TYR A CA 1
ATOM 1004 C C . TYR A 1 122 ? 8.783 12.906 3.104 1.00 85.19 122 TYR A C 1
ATOM 1006 O O . TYR A 1 122 ? 9.604 13.574 2.472 1.00 85.19 122 TYR A O 1
ATOM 1014 N N . GLN A 1 123 ? 8.886 11.586 3.262 1.00 84.44 123 GLN A N 1
ATOM 1015 C CA . GLN A 1 123 ? 9.989 10.791 2.732 1.00 84.44 123 GLN A CA 1
ATOM 1016 C C . GLN A 1 123 ? 10.081 10.905 1.208 1.00 84.44 123 GLN A C 1
ATOM 1018 O O . GLN A 1 123 ? 11.122 11.303 0.695 1.00 84.44 123 GLN A O 1
ATOM 1023 N N . THR A 1 124 ? 8.968 10.708 0.498 1.00 80.69 124 THR A N 1
ATOM 1024 C CA . THR A 1 124 ? 8.880 10.860 -0.962 1.00 80.69 124 THR A CA 1
ATOM 1025 C C . THR A 1 124 ? 9.390 12.231 -1.417 1.00 80.69 124 THR A C 1
ATOM 1027 O O . THR A 1 124 ? 10.167 12.336 -2.365 1.00 80.69 124 THR A O 1
ATOM 1030 N N . LYS A 1 125 ? 9.020 13.308 -0.708 1.00 81.38 125 LYS A N 1
ATOM 1031 C CA . LYS A 1 125 ? 9.494 14.670 -1.003 1.00 81.38 125 LYS A CA 1
ATOM 1032 C C . LYS A 1 125 ? 10.997 14.841 -0.758 1.00 81.38 125 LYS A C 1
ATOM 1034 O O . LYS A 1 125 ? 11.645 15.624 -1.454 1.00 81.38 125 LYS A O 1
ATOM 1039 N N . MET A 1 126 ? 11.551 14.176 0.252 1.00 81.94 126 MET A N 1
ATOM 1040 C CA . MET A 1 126 ? 12.978 14.241 0.569 1.00 81.94 126 MET A CA 1
ATOM 1041 C C . MET A 1 126 ? 13.816 13.432 -0.420 1.00 81.94 126 MET A C 1
ATOM 1043 O O . MET A 1 126 ? 14.799 13.968 -0.935 1.00 81.94 126 MET A O 1
ATOM 1047 N N . ASP A 1 127 ? 13.388 12.216 -0.748 1.00 81.31 127 ASP A N 1
ATOM 1048 C CA . ASP A 1 127 ? 14.027 11.352 -1.744 1.00 81.31 127 ASP A CA 1
ATOM 1049 C C . ASP A 1 127 ? 14.056 12.050 -3.105 1.00 81.31 127 ASP A C 1
ATOM 1051 O O . ASP A 1 127 ? 15.091 12.119 -3.765 1.00 81.31 127 ASP A O 1
ATOM 1055 N N . HIS A 1 128 ? 12.954 12.701 -3.479 1.00 78.00 128 HIS A N 1
ATOM 1056 C CA . HIS A 1 128 ? 12.887 13.501 -4.696 1.00 78.00 128 HIS A CA 1
ATOM 1057 C C . HIS A 1 128 ? 13.894 14.658 -4.725 1.00 78.00 128 HIS A C 1
ATOM 1059 O O . HIS A 1 128 ? 14.579 14.867 -5.728 1.00 78.00 128 HIS A O 1
ATOM 1065 N N . LYS A 1 129 ? 14.040 15.397 -3.617 1.00 81.88 129 LYS A N 1
ATOM 1066 C CA . LYS A 1 129 ? 15.062 16.451 -3.503 1.00 81.88 129 LYS A CA 1
ATOM 1067 C C . LYS A 1 129 ? 16.478 15.890 -3.624 1.00 81.88 129 LYS A C 1
ATOM 1069 O O . LYS A 1 129 ? 17.338 16.562 -4.189 1.00 81.88 129 LYS A O 1
ATOM 1074 N N . GLN A 1 130 ? 16.739 14.710 -3.067 1.00 81.38 130 GLN A N 1
ATOM 1075 C CA . GLN A 1 130 ? 18.047 14.058 -3.151 1.00 81.38 130 GLN A CA 1
ATOM 1076 C C . GLN A 1 130 ? 18.341 13.583 -4.576 1.00 81.38 130 GLN A C 1
ATOM 1078 O O . GLN A 1 130 ? 19.407 13.894 -5.100 1.00 81.38 130 GLN A O 1
ATOM 1083 N N . LEU A 1 131 ? 17.380 12.927 -5.231 1.00 75.44 131 LEU A N 1
ATOM 1084 C CA . LEU A 1 131 ? 17.492 12.504 -6.626 1.00 75.44 131 LEU A CA 1
ATOM 1085 C C . LEU A 1 131 ? 17.729 13.700 -7.547 1.00 75.44 131 LEU A C 1
ATOM 1087 O O . LEU A 1 131 ? 18.669 13.674 -8.333 1.00 75.44 131 LEU A O 1
ATOM 1091 N N . LYS A 1 132 ? 16.969 14.795 -7.399 1.00 73.38 132 LYS A N 1
ATOM 1092 C CA . LYS A 1 132 ? 17.205 16.018 -8.184 1.00 73.38 132 LYS A CA 1
ATOM 1093 C C . LYS A 1 132 ? 18.622 16.559 -8.014 1.00 73.38 132 LYS A C 1
ATOM 1095 O O . LYS A 1 132 ? 19.243 16.886 -9.017 1.00 73.38 132 LYS A O 1
ATOM 1100 N N . LYS A 1 133 ? 19.156 16.595 -6.786 1.00 71.44 133 LYS A N 1
ATOM 1101 C CA . LYS A 1 133 ? 20.554 16.993 -6.534 1.00 71.44 133 LYS A CA 1
ATOM 1102 C C . LYS A 1 133 ? 21.562 16.058 -7.207 1.00 71.44 133 LYS A C 1
ATOM 1104 O O . LYS A 1 133 ? 22.560 16.529 -7.738 1.00 71.44 133 LYS A O 1
ATOM 1109 N N . LEU A 1 134 ? 21.314 14.748 -7.180 1.00 63.06 134 LEU A N 1
ATOM 1110 C CA . LEU A 1 134 ? 22.174 13.758 -7.831 1.00 63.06 134 LEU A CA 1
ATOM 1111 C C . LEU A 1 134 ? 22.169 13.935 -9.354 1.00 63.06 134 LEU A C 1
ATOM 1113 O O . LEU A 1 134 ? 23.238 13.980 -9.950 1.00 63.06 134 LEU A O 1
ATOM 1117 N N . PHE A 1 135 ? 21.001 14.130 -9.974 1.00 58.78 135 PHE A N 1
ATOM 1118 C CA . PHE A 1 135 ? 20.895 14.356 -11.419 1.00 58.78 135 PHE A CA 1
ATOM 1119 C C . PHE A 1 135 ? 21.472 15.706 -11.867 1.00 58.78 135 PHE A C 1
ATOM 1121 O O . PHE A 1 135 ? 22.098 15.764 -12.920 1.00 58.78 135 PHE A O 1
ATOM 1128 N N . THR A 1 136 ? 21.339 16.779 -11.076 1.00 58.69 136 THR A N 1
ATOM 1129 C CA . THR A 1 136 ? 21.979 18.070 -11.402 1.00 58.69 136 THR A CA 1
ATOM 1130 C C . THR A 1 136 ? 23.499 18.030 -11.276 1.00 58.69 136 THR A C 1
ATOM 1132 O O . THR A 1 136 ? 24.178 18.760 -11.986 1.00 58.69 136 THR A O 1
ATOM 1135 N N . ASN A 1 137 ? 24.037 17.179 -10.398 1.00 57.25 137 ASN A N 1
ATOM 1136 C CA . ASN A 1 137 ? 25.481 17.027 -10.200 1.00 57.25 137 ASN A CA 1
ATOM 1137 C C . ASN A 1 137 ? 26.110 15.967 -11.124 1.00 57.25 137 ASN A C 1
ATOM 1139 O O . ASN A 1 137 ? 27.331 15.900 -11.221 1.00 57.25 137 ASN A O 1
ATOM 1143 N N . ALA A 1 138 ? 25.298 15.118 -11.763 1.00 55.06 138 ALA A N 1
ATOM 1144 C CA . ALA A 1 138 ? 25.748 14.047 -12.653 1.00 55.06 138 ALA A CA 1
ATOM 1145 C C . ALA A 1 138 ? 25.894 14.482 -14.121 1.00 55.06 138 ALA A C 1
ATOM 1147 O O . ALA A 1 138 ? 26.385 13.698 -14.929 1.00 55.06 138 ALA A O 1
ATOM 1148 N N . ILE A 1 139 ? 25.490 15.707 -14.478 1.00 47.94 139 ILE A N 1
ATOM 1149 C CA . ILE A 1 139 ? 25.862 16.312 -15.762 1.00 47.94 139 ILE A CA 1
ATOM 1150 C C . ILE A 1 139 ? 27.292 16.838 -15.588 1.00 47.94 139 ILE A C 1
ATOM 1152 O O . ILE A 1 139 ? 27.482 17.780 -14.814 1.00 47.94 139 ILE A O 1
ATOM 1156 N N . PRO A 1 140 ? 28.307 16.260 -16.255 1.00 44.59 140 PRO A N 1
ATOM 1157 C CA . PRO A 1 140 ? 29.651 16.805 -16.189 1.00 44.59 140 PRO A CA 1
ATOM 1158 C C . PRO A 1 140 ? 29.608 18.208 -16.793 1.00 44.59 140 PRO A C 1
ATOM 1160 O O . PRO A 1 140 ? 29.212 18.384 -17.943 1.00 44.59 140 PRO A O 1
ATOM 1163 N N . THR A 1 141 ? 30.058 19.212 -16.047 1.00 50.56 141 THR A N 1
ATOM 1164 C CA . THR A 1 141 ? 30.264 20.591 -16.527 1.00 50.56 141 THR A CA 1
ATOM 1165 C C . THR A 1 141 ? 31.300 20.707 -17.656 1.00 50.56 141 THR A C 1
ATOM 1167 O O . THR A 1 141 ? 31.615 21.810 -18.085 1.00 50.56 141 THR A O 1
ATOM 1170 N N . GLU A 1 142 ? 31.821 19.591 -18.164 1.00 48.59 142 GLU A N 1
ATOM 1171 C CA . GLU A 1 142 ? 32.854 19.536 -19.199 1.00 48.59 142 GLU A CA 1
ATOM 1172 C C . GLU A 1 142 ? 32.295 19.523 -20.634 1.00 48.59 142 GLU A C 1
ATOM 1174 O O . GLU A 1 142 ? 33.057 19.714 -21.574 1.00 48.59 142 GLU A O 1
ATOM 1179 N N . THR A 1 143 ? 30.980 19.374 -20.845 1.00 46.72 143 THR A N 1
ATOM 1180 C CA . THR A 1 143 ? 30.390 19.417 -22.204 1.00 46.72 143 THR A CA 1
ATOM 1181 C C . THR A 1 143 ? 29.949 20.810 -22.664 1.00 46.72 143 THR A C 1
ATOM 1183 O O . THR A 1 143 ? 29.414 20.943 -23.759 1.00 46.72 143 THR A O 1
ATOM 1186 N N . CYS A 1 144 ? 30.161 21.856 -21.862 1.00 42.94 144 CYS A N 1
ATOM 1187 C CA . CYS A 1 144 ? 29.816 23.236 -22.218 1.00 42.94 144 CYS A CA 1
ATOM 1188 C C . CYS A 1 144 ? 31.046 24.143 -22.128 1.00 42.94 144 CYS A C 1
ATOM 1190 O O . CYS A 1 144 ? 31.079 25.013 -21.267 1.00 42.94 144 CYS A O 1
ATOM 1192 N N . GLN A 1 145 ? 32.058 23.915 -22.971 1.00 45.81 145 GLN A N 1
ATOM 1193 C CA . GLN A 1 145 ? 33.020 24.930 -23.442 1.00 45.81 145 GLN A CA 1
ATOM 1194 C C . GLN A 1 145 ? 34.027 24.277 -24.403 1.00 45.81 145 GLN A C 1
ATOM 1196 O O . GLN A 1 145 ? 35.187 24.035 -24.087 1.00 45.81 145 GLN A O 1
ATOM 1201 N N . THR A 1 146 ? 33.571 23.954 -25.605 1.00 46.09 146 THR A N 1
ATOM 1202 C CA . THR A 1 146 ? 34.440 23.871 -26.783 1.00 46.09 146 THR A CA 1
ATOM 1203 C C . THR A 1 146 ? 33.580 24.281 -27.957 1.00 46.09 146 THR A C 1
ATOM 1205 O O . THR A 1 146 ? 32.757 23.495 -28.399 1.00 46.09 146 THR A O 1
ATOM 1208 N N . GLU A 1 147 ? 33.696 25.554 -28.327 1.00 42.53 147 GLU A N 1
ATOM 1209 C CA . GLU A 1 147 ? 33.466 26.146 -29.650 1.00 42.53 147 GLU A CA 1
ATOM 1210 C C . GLU A 1 147 ? 33.309 27.658 -29.451 1.00 42.53 147 GLU A C 1
ATOM 1212 O O . GLU A 1 147 ? 32.213 28.152 -29.212 1.00 42.53 147 GLU A O 1
ATOM 1217 N N . GLU A 1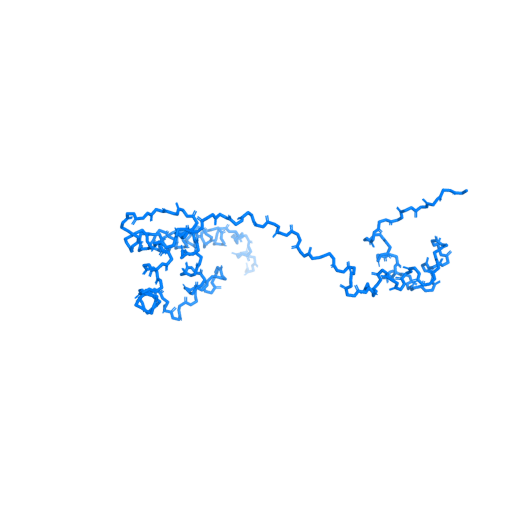 148 ? 34.445 28.361 -29.463 1.00 37.34 148 GLU A N 1
ATOM 1218 C CA . GLU A 1 148 ? 34.646 29.649 -30.150 1.00 37.34 148 GLU A CA 1
ATOM 1219 C C . GLU A 1 148 ? 36.149 29.906 -30.332 1.00 37.34 148 GLU A C 1
ATOM 1221 O O . GLU A 1 148 ? 36.912 29.740 -29.349 1.00 37.34 148 GLU A O 1
#

Mean predicted aligned error: 17.2 Å

Organism: NCBI:txid1203610

Foldseek 3Di:
DDQPPDDLVRLVVCCVPPNLVVSCVVNVNDSVVSCCSVDPDPVPPDDPPPPPPPQPFQPLLVVVCVVCVVVQCVVQQDQDPPVVPRDHSVNLLVVLSVVLRNVNDNPPSVVSSVVSSVVVVVVVVVVVVVVVVVVVVPPPPVVPDDDD

Secondary structure (DSSP, 8-state):
-------HHHHHHHHHHH-HHHHHHHHT--HHHHHHHHS--GGGS-------------HHHHHHHHHHHHHHHHHH--S-EETTTTEEHHHHHHHHHHHHHHHT--TTHHHHHHHHHHHHHHHHHHHHHHHHHHHHHSS-GGGS----